Protein AF-A0A0G1M4X9-F1 (afdb_monomer_lite)

Organism: NCBI:txid1618598

Sequence (70 aa):
MRAKVKHICGQCDETFTSELAYLKHLCPASGRTPRNLGALSPKTKAASVLEKKILAAVQIARVTKKQYNA

Radius of gyration: 22.74 Å; chains: 1; bounding box: 40×42×56 Å

Structure (mmCIF, N/CA/C/O backbone):
data_AF-A0A0G1M4X9-F1
#
_entry.id   AF-A0A0G1M4X9-F1
#
loop_
_atom_site.group_PDB
_atom_site.id
_atom_site.type_symbol
_atom_site.label_atom_id
_atom_site.label_alt_id
_atom_site.label_comp_id
_atom_site.label_asym_id
_atom_site.label_entity_id
_atom_site.label_seq_id
_atom_site.pdbx_PDB_ins_code
_atom_site.Cartn_x
_atom_site.Cartn_y
_atom_site.Cartn_z
_atom_site.occupancy
_atom_site.B_iso_or_equiv
_atom_site.auth_seq_id
_atom_site.auth_comp_id
_atom_site.auth_asym_id
_atom_site.auth_atom_id
_atom_site.pdbx_PDB_model_num
ATOM 1 N N . MET A 1 1 ? 7.382 -26.290 -2.581 1.00 43.66 1 MET A N 1
ATOM 2 C CA . MET A 1 1 ? 7.782 -25.077 -3.332 1.00 43.66 1 MET A CA 1
ATOM 3 C C . MET A 1 1 ? 7.447 -23.860 -2.477 1.00 43.66 1 MET A C 1
ATOM 5 O O . MET A 1 1 ? 6.294 -23.724 -2.097 1.00 43.66 1 MET A O 1
ATOM 9 N N . ARG A 1 2 ? 8.424 -23.030 -2.084 1.00 56.81 2 ARG A N 1
ATOM 10 C CA . ARG A 1 2 ? 8.148 -21.795 -1.322 1.00 56.81 2 ARG A CA 1
ATOM 11 C C . ARG A 1 2 ? 7.602 -20.742 -2.292 1.00 56.81 2 ARG A C 1
ATOM 13 O O . ARG A 1 2 ? 8.280 -20.422 -3.265 1.00 56.81 2 ARG A O 1
ATOM 20 N N . ALA A 1 3 ? 6.390 -20.240 -2.063 1.00 62.38 3 ALA A N 1
ATOM 21 C CA . ALA A 1 3 ? 5.833 -19.152 -2.860 1.00 62.38 3 ALA A CA 1
ATOM 22 C C . ALA A 1 3 ? 6.710 -17.900 -2.687 1.00 62.38 3 ALA A C 1
ATOM 24 O O . ALA A 1 3 ? 6.918 -17.436 -1.567 1.00 62.38 3 ALA A O 1
ATOM 25 N N . LYS A 1 4 ? 7.263 -17.373 -3.785 1.00 72.50 4 LYS A N 1
ATOM 26 C CA . LYS A 1 4 ? 7.931 -16.067 -3.770 1.00 72.50 4 LYS A CA 1
ATOM 27 C C . LYS A 1 4 ? 6.843 -15.006 -3.628 1.00 72.50 4 LYS A C 1
ATOM 29 O O . LYS A 1 4 ? 6.026 -14.853 -4.535 1.00 72.50 4 LYS A O 1
ATOM 34 N N . VAL A 1 5 ? 6.821 -14.312 -2.495 1.00 79.81 5 VAL A N 1
ATOM 35 C CA . VAL A 1 5 ? 5.951 -13.148 -2.299 1.00 79.81 5 VAL A CA 1
ATOM 36 C C . VAL A 1 5 ? 6.367 -12.084 -3.314 1.00 79.81 5 VAL A C 1
ATOM 38 O O . VAL A 1 5 ? 7.546 -11.755 -3.424 1.00 79.81 5 VAL A O 1
ATOM 41 N N . LYS A 1 6 ? 5.40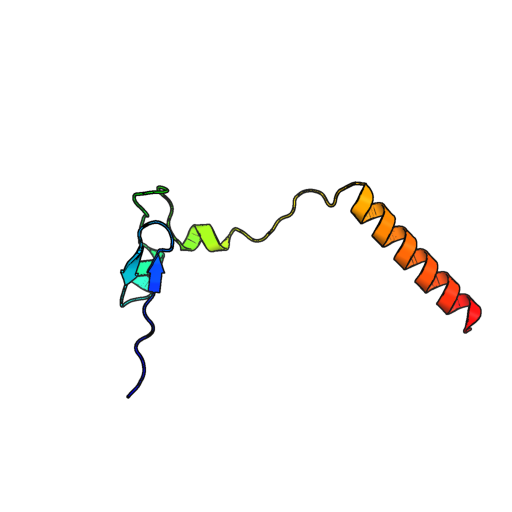7 -11.602 -4.104 1.00 86.81 6 LYS A N 1
ATOM 42 C CA . LYS A 1 6 ? 5.598 -10.481 -5.028 1.00 86.81 6 LYS A CA 1
ATOM 43 C C . LYS A 1 6 ? 5.088 -9.215 -4.350 1.00 86.81 6 LYS A C 1
ATOM 45 O O . LYS A 1 6 ? 4.049 -9.255 -3.695 1.00 86.81 6 LYS A O 1
ATOM 50 N N . HIS A 1 7 ? 5.789 -8.106 -4.530 1.00 89.19 7 HIS A N 1
ATOM 51 C CA . HIS A 1 7 ? 5.354 -6.799 -4.048 1.00 89.19 7 HIS A CA 1
ATOM 52 C C . HIS A 1 7 ? 4.796 -6.008 -5.227 1.00 89.19 7 HIS A C 1
ATOM 54 O O . HIS A 1 7 ? 5.463 -5.909 -6.251 1.00 89.19 7 HIS A O 1
ATOM 60 N N . ILE A 1 8 ? 3.584 -5.471 -5.110 1.00 90.25 8 ILE A N 1
ATOM 61 C CA . ILE A 1 8 ? 2.904 -4.779 -6.212 1.00 90.25 8 ILE A CA 1
ATOM 62 C C . ILE A 1 8 ? 2.647 -3.332 -5.794 1.00 90.25 8 ILE A C 1
ATOM 64 O O . ILE A 1 8 ? 2.172 -3.068 -4.686 1.00 90.25 8 ILE A O 1
ATOM 68 N N . CYS A 1 9 ? 2.979 -2.383 -6.666 1.00 88.75 9 CYS A N 1
ATOM 69 C CA . CYS A 1 9 ? 2.617 -0.985 -6.478 1.00 88.75 9 CYS A CA 1
ATOM 70 C C . CYS A 1 9 ? 1.156 -0.769 -6.880 1.00 88.75 9 CYS A C 1
ATOM 72 O O . CYS A 1 9 ? 0.841 -0.773 -8.060 1.00 88.75 9 CYS A O 1
ATOM 74 N N . GLY A 1 10 ? 0.266 -0.504 -5.923 1.00 86.12 10 GLY A N 1
ATOM 75 C CA . GLY A 1 10 ? -1.162 -0.276 -6.201 1.00 86.12 10 GLY A CA 1
ATOM 76 C C . GLY A 1 10 ? -1.503 1.049 -6.900 1.00 86.12 10 GLY A C 1
ATOM 77 O O . GLY A 1 10 ? -2.665 1.432 -6.918 1.00 86.12 10 GLY A O 1
ATOM 78 N N . GLN A 1 11 ? -0.509 1.792 -7.396 1.00 87.38 11 GLN A N 1
ATOM 79 C CA . GLN A 1 11 ? -0.705 3.059 -8.115 1.00 87.38 11 GLN A CA 1
ATOM 80 C C . GLN A 1 11 ? -0.269 2.998 -9.583 1.00 87.38 11 GLN A C 1
ATOM 82 O O . GLN A 1 11 ? -0.761 3.782 -10.387 1.00 87.38 11 GLN A O 1
ATOM 87 N N . CYS A 1 12 ? 0.658 2.103 -9.933 1.00 89.94 12 CYS A N 1
ATOM 88 C CA . CYS A 1 12 ? 1.127 1.910 -11.309 1.00 89.94 12 CYS A CA 1
ATOM 89 C C . CYS A 1 12 ? 1.211 0.429 -11.716 1.00 89.94 12 CYS A C 1
ATOM 91 O O . CYS A 1 12 ? 1.787 0.121 -12.752 1.00 89.94 12 CYS A O 1
ATOM 93 N N . ASP A 1 13 ? 0.695 -0.476 -10.876 1.00 88.00 13 ASP A N 1
ATOM 94 C CA . ASP A 1 13 ? 0.658 -1.937 -11.044 1.00 88.00 13 ASP A CA 1
ATOM 95 C C . ASP A 1 13 ? 2.018 -2.613 -11.299 1.00 88.00 13 ASP A C 1
ATOM 97 O O . ASP A 1 13 ? 2.114 -3.778 -11.698 1.00 88.00 13 ASP A O 1
ATOM 101 N N . GLU A 1 14 ? 3.109 -1.908 -10.997 1.00 90.81 14 GLU A N 1
ATOM 102 C CA . GLU A 1 14 ? 4.464 -2.421 -11.155 1.00 90.81 14 GLU A CA 1
ATOM 103 C C . GLU A 1 14 ? 4.741 -3.523 -10.124 1.00 90.81 14 GLU A C 1
ATOM 105 O O . GLU A 1 14 ? 4.459 -3.378 -8.929 1.00 90.81 14 GLU A O 1
ATOM 110 N N . THR A 1 15 ? 5.276 -4.651 -10.596 1.00 92.06 15 TH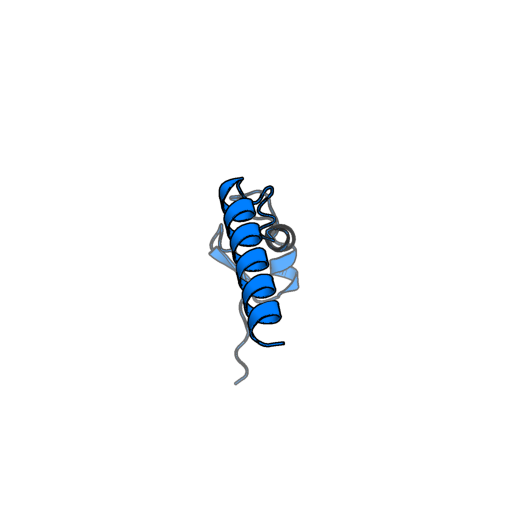R A N 1
ATOM 111 C CA . THR A 1 15 ? 5.481 -5.857 -9.787 1.00 92.06 15 THR A CA 1
ATOM 112 C C . THR A 1 15 ? 6.964 -6.100 -9.533 1.00 92.06 15 THR A C 1
ATOM 114 O O . THR A 1 15 ? 7.755 -6.253 -10.460 1.00 92.06 15 THR A O 1
ATOM 117 N N . PHE A 1 16 ? 7.327 -6.237 -8.262 1.00 91.50 16 PHE A N 1
ATOM 118 C CA . PHE A 1 16 ? 8.691 -6.446 -7.795 1.00 91.50 16 PHE A CA 1
ATOM 119 C C . PHE A 1 16 ? 8.843 -7.827 -7.161 1.00 91.50 16 PHE A C 1
ATOM 121 O O . PHE A 1 16 ? 8.005 -8.292 -6.387 1.00 91.50 16 PHE A O 1
ATOM 128 N N . THR A 1 17 ? 9.965 -8.474 -7.456 1.00 90.44 17 THR A N 1
ATO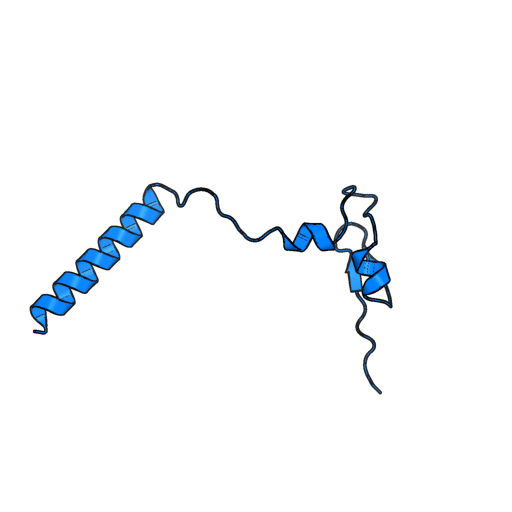M 129 C CA . THR A 1 17 ? 10.376 -9.747 -6.843 1.00 90.44 17 THR A CA 1
ATOM 130 C C . THR A 1 17 ? 11.201 -9.556 -5.570 1.00 90.44 17 THR A C 1
ATOM 132 O O . THR A 1 17 ? 11.439 -10.521 -4.850 1.00 90.44 17 THR A O 1
ATOM 135 N N . SER A 1 18 ? 11.643 -8.323 -5.305 1.00 90.00 18 SER A N 1
ATOM 136 C CA . SER A 1 18 ? 12.443 -7.935 -4.146 1.00 90.00 18 SER A CA 1
ATOM 137 C C . SER A 1 18 ? 11.736 -6.835 -3.361 1.00 90.00 18 SER A C 1
ATOM 139 O O . SER A 1 18 ? 11.323 -5.824 -3.935 1.00 90.00 18 SER A O 1
ATOM 141 N N . GLU A 1 19 ? 11.651 -7.010 -2.044 1.00 88.19 19 GLU A N 1
ATOM 142 C CA . GLU A 1 19 ? 11.092 -6.019 -1.121 1.00 88.19 19 GLU A CA 1
ATOM 143 C C . GLU A 1 19 ? 11.854 -4.691 -1.187 1.00 88.19 19 GLU A C 1
ATOM 145 O O . GLU A 1 19 ? 11.256 -3.619 -1.224 1.00 88.19 19 GLU A O 1
ATOM 150 N N . LEU A 1 20 ? 13.187 -4.746 -1.273 1.00 89.31 20 LEU A N 1
ATOM 151 C CA . LEU A 1 20 ? 14.019 -3.545 -1.324 1.00 89.31 20 LEU A CA 1
ATOM 152 C C . LEU A 1 20 ? 13.758 -2.723 -2.593 1.00 89.31 20 LEU A C 1
ATOM 154 O O . LEU A 1 20 ? 13.768 -1.493 -2.537 1.00 89.31 20 LEU A O 1
ATOM 158 N N . ALA A 1 21 ? 13.521 -3.397 -3.723 1.00 89.25 21 ALA A N 1
ATOM 159 C CA . ALA A 1 21 ? 13.178 -2.737 -4.980 1.00 89.25 21 ALA A CA 1
ATOM 160 C C . ALA A 1 21 ? 11.812 -2.046 -4.873 1.00 89.25 21 ALA A C 1
ATOM 162 O O . ALA A 1 21 ? 11.691 -0.872 -5.212 1.00 89.25 21 ALA A O 1
ATOM 163 N N . TYR A 1 22 ? 10.826 -2.731 -4.289 1.00 90.44 22 TYR A N 1
ATOM 164 C CA . TYR A 1 22 ? 9.512 -2.157 -4.015 1.00 90.44 22 TYR A CA 1
ATOM 165 C C . TYR A 1 22 ? 9.571 -0.944 -3.078 1.00 90.44 22 TYR A C 1
ATOM 167 O O . TYR A 1 22 ? 8.971 0.087 -3.355 1.00 90.44 22 TYR A O 1
ATOM 175 N N . LEU A 1 23 ? 10.331 -1.006 -1.982 1.00 87.69 23 LEU A N 1
ATOM 176 C CA . LEU A 1 23 ? 10.406 0.103 -1.022 1.00 87.69 23 LEU A CA 1
ATOM 177 C C . LEU A 1 23 ? 11.095 1.357 -1.583 1.00 87.69 23 LEU A C 1
ATOM 179 O O . LEU A 1 23 ? 10.802 2.466 -1.125 1.00 87.6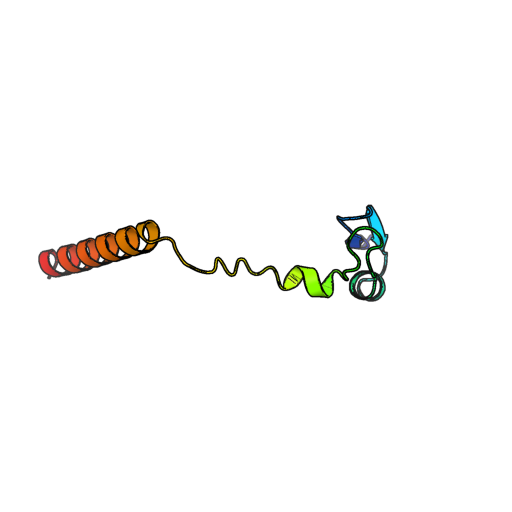9 23 LEU A O 1
ATOM 183 N N . LYS A 1 24 ? 12.009 1.192 -2.547 1.00 90.56 24 LYS A N 1
ATOM 184 C CA . LYS A 1 24 ? 12.716 2.293 -3.223 1.00 90.56 24 LYS A CA 1
ATOM 185 C C . LYS A 1 24 ? 12.011 2.792 -4.483 1.00 90.56 24 LYS A C 1
ATOM 187 O O . LYS A 1 24 ? 12.368 3.864 -4.962 1.00 90.56 24 LYS A O 1
ATOM 192 N N . HIS A 1 25 ? 11.044 2.044 -5.009 1.00 91.44 25 HIS A N 1
ATOM 193 C CA . HIS A 1 25 ? 10.287 2.436 -6.191 1.00 91.44 25 HIS A CA 1
ATOM 194 C C . HIS A 1 25 ? 9.623 3.799 -5.975 1.00 91.44 25 HIS A C 1
ATOM 196 O O . HIS A 1 25 ? 8.879 3.987 -5.013 1.00 91.44 25 HIS A O 1
ATOM 202 N N . LEU A 1 26 ? 9.898 4.742 -6.875 1.00 91.25 26 LEU A N 1
ATOM 203 C CA . LEU A 1 26 ? 9.236 6.037 -6.952 1.00 91.25 26 LEU A CA 1
ATOM 204 C C . LEU A 1 26 ? 8.111 5.924 -7.977 1.00 91.25 26 LEU A C 1
ATOM 206 O O . LEU A 1 26 ? 8.380 5.779 -9.167 1.00 91.25 26 LEU A O 1
ATOM 210 N N . CYS A 1 27 ? 6.861 5.973 -7.522 1.00 90.19 27 CYS A N 1
ATOM 211 C CA . CYS A 1 27 ? 5.730 5.777 -8.415 1.00 90.19 27 CYS A CA 1
ATOM 212 C C . CYS A 1 27 ? 5.619 6.939 -9.414 1.00 90.19 27 CYS A C 1
ATOM 214 O O . CYS A 1 27 ? 5.515 8.085 -8.974 1.00 90.19 27 CYS A O 1
ATOM 216 N N . PRO A 1 28 ? 5.580 6.687 -10.736 1.00 87.50 28 PRO A N 1
ATOM 217 C CA . PRO A 1 28 ? 5.443 7.749 -11.734 1.00 87.50 28 PRO A CA 1
ATOM 218 C C . PRO A 1 28 ? 4.074 8.437 -11.671 1.00 87.50 28 PRO A C 1
ATOM 220 O O . PRO A 1 28 ? 3.964 9.611 -12.005 1.00 87.50 28 PRO A O 1
ATOM 223 N N . ALA A 1 29 ? 3.040 7.731 -11.201 1.00 86.19 29 ALA A N 1
ATOM 224 C CA . ALA A 1 29 ? 1.693 8.281 -11.081 1.00 86.19 29 ALA A CA 1
ATOM 225 C C . ALA A 1 29 ? 1.551 9.262 -9.903 1.00 86.19 29 ALA A C 1
ATOM 227 O O . ALA A 1 29 ? 0.827 10.246 -10.007 1.00 86.19 29 ALA A O 1
ATOM 228 N N . SER A 1 30 ? 2.226 9.010 -8.775 1.00 83.94 30 SER A N 1
ATOM 229 C CA . SER A 1 30 ? 2.069 9.817 -7.552 1.00 83.94 30 SER A CA 1
ATOM 230 C C . SER A 1 30 ? 3.314 10.598 -7.132 1.00 83.94 30 SER A C 1
ATOM 232 O O . SER A 1 30 ? 3.232 11.434 -6.230 1.00 83.94 30 SER A O 1
ATOM 234 N N . GLY A 1 31 ? 4.474 10.294 -7.717 1.00 86.12 31 GLY A N 1
ATOM 235 C CA . GLY A 1 31 ? 5.773 10.809 -7.289 1.00 86.12 31 GLY A CA 1
ATOM 236 C C . GLY A 1 31 ? 6.172 10.378 -5.874 1.00 86.12 31 GLY A C 1
ATOM 237 O O . GLY A 1 31 ? 6.993 11.042 -5.245 1.00 86.12 31 GLY A O 1
ATOM 238 N N . ARG A 1 32 ? 5.574 9.312 -5.318 1.00 81.56 32 ARG A N 1
ATOM 239 C CA . ARG A 1 32 ? 5.829 8.843 -3.943 1.00 81.56 32 ARG A CA 1
ATOM 240 C C . ARG A 1 32 ? 6.317 7.402 -3.923 1.00 81.56 32 ARG A C 1
ATOM 242 O O . ARG A 1 32 ? 5.977 6.603 -4.790 1.00 81.56 32 ARG A O 1
ATOM 249 N N . THR A 1 33 ? 7.100 7.068 -2.899 1.00 83.69 33 THR A N 1
ATOM 250 C CA . THR A 1 33 ? 7.533 5.689 -2.645 1.00 83.69 33 THR A CA 1
ATOM 251 C C . THR A 1 33 ? 6.593 4.978 -1.663 1.00 83.69 33 THR A C 1
ATOM 253 O O . THR A 1 33 ? 6.037 5.636 -0.774 1.00 83.69 33 THR A O 1
ATOM 256 N N . PRO A 1 34 ? 6.443 3.640 -1.737 1.00 74.38 34 PRO A N 1
ATOM 257 C CA . PRO A 1 34 ? 5.572 2.879 -0.834 1.00 74.38 34 PRO A CA 1
ATOM 258 C C . PRO A 1 34 ? 5.910 3.046 0.649 1.00 74.38 34 PRO A C 1
ATOM 260 O O . PRO A 1 34 ? 5.022 3.048 1.499 1.00 74.38 34 PRO A O 1
ATOM 263 N N . ARG A 1 35 ? 7.186 3.295 0.971 1.00 67.88 35 ARG A N 1
ATOM 264 C CA . ARG A 1 35 ? 7.638 3.598 2.337 1.00 67.88 35 ARG A CA 1
ATOM 265 C C . ARG A 1 35 ? 6.935 4.820 2.944 1.00 67.88 35 ARG A C 1
ATOM 267 O O . ARG A 1 35 ? 6.764 4.883 4.156 1.00 67.88 35 ARG A O 1
ATOM 274 N N . ASN A 1 36 ? 6.499 5.765 2.112 1.00 59.56 36 ASN A N 1
ATOM 275 C CA . ASN A 1 36 ? 5.753 6.949 2.537 1.00 59.56 36 ASN A CA 1
ATOM 276 C C . ASN A 1 36 ? 4.230 6.733 2.569 1.00 59.56 36 ASN A C 1
ATOM 278 O O . ASN A 1 36 ? 3.522 7.548 3.156 1.00 59.56 36 ASN A O 1
ATOM 282 N N . LEU A 1 37 ? 3.716 5.646 1.980 1.00 59.28 37 LEU A N 1
ATOM 283 C CA . LEU A 1 37 ? 2.294 5.288 2.051 1.00 59.28 37 LEU A CA 1
ATOM 284 C C . LEU A 1 37 ? 1.936 4.649 3.402 1.00 59.28 37 LEU A C 1
ATOM 286 O O . LEU A 1 37 ? 0.831 4.853 3.892 1.00 59.28 37 LEU A O 1
ATOM 290 N N . GLY A 1 38 ? 2.885 3.973 4.063 1.00 51.03 38 GLY A N 1
ATOM 291 C CA . GLY A 1 38 ? 2.705 3.432 5.421 1.00 51.03 38 GLY A CA 1
ATOM 292 C C . GLY A 1 38 ? 2.540 4.495 6.520 1.00 51.03 38 GLY A C 1
ATOM 293 O O . GLY A 1 38 ? 2.117 4.178 7.628 1.00 51.03 38 GLY A O 1
ATOM 294 N N . ALA A 1 39 ? 2.828 5.767 6.217 1.00 52.66 39 ALA A N 1
ATOM 295 C CA . ALA A 1 39 ? 2.545 6.896 7.106 1.00 52.66 39 ALA A CA 1
ATOM 296 C C . ALA A 1 39 ? 1.095 7.402 6.999 1.00 52.66 39 ALA A C 1
ATOM 298 O O . ALA A 1 39 ? 0.711 8.309 7.741 1.00 52.66 39 ALA A O 1
ATOM 299 N N . LEU A 1 40 ? 0.261 6.780 6.158 1.00 50.75 40 LEU A N 1
ATOM 300 C CA . LEU A 1 40 ? -1.189 6.805 6.326 1.00 50.75 40 LEU A CA 1
ATOM 301 C C . LEU A 1 40 ? -1.576 5.841 7.454 1.00 50.75 40 LEU A C 1
ATOM 303 O O . LEU A 1 40 ? -2.378 4.928 7.292 1.00 50.75 40 LEU A O 1
ATOM 307 N N . SER A 1 41 ? -1.058 6.096 8.659 1.00 52.47 41 SER A N 1
ATOM 308 C CA . SER A 1 41 ? -1.945 5.936 9.803 1.00 52.47 41 SER A CA 1
ATOM 309 C C . SER A 1 41 ? -3.190 6.762 9.469 1.00 52.47 41 SER A C 1
ATOM 311 O O . SER A 1 41 ? -3.023 7.912 9.040 1.00 52.47 41 SER A O 1
ATOM 313 N N . PRO A 1 42 ? -4.420 6.274 9.675 1.00 50.28 42 PRO A N 1
ATOM 314 C CA . PRO A 1 42 ? -5.535 7.180 9.851 1.00 50.28 42 PRO A CA 1
ATOM 315 C C . PRO A 1 42 ? -5.251 7.971 11.134 1.00 50.28 42 PRO A C 1
ATOM 317 O O . PRO A 1 42 ? -5.770 7.696 12.206 1.00 50.28 42 PRO A O 1
ATOM 320 N N . LYS A 1 43 ? -4.384 8.985 11.044 1.00 50.94 43 LYS A N 1
ATOM 321 C CA . LYS A 1 43 ? -4.482 10.167 11.879 1.00 50.94 43 LYS A CA 1
ATOM 322 C C . LYS A 1 43 ? -5.714 10.879 11.347 1.00 50.94 43 LYS A C 1
ATOM 324 O O . LYS A 1 43 ? -5.599 11.856 10.610 1.00 50.94 43 LYS A O 1
ATOM 329 N N . THR A 1 44 ? -6.888 10.350 11.687 1.00 56.22 44 THR A N 1
ATOM 330 C CA . THR A 1 44 ? -8.128 11.112 11.748 1.00 56.22 44 THR A CA 1
ATOM 331 C C . THR A 1 44 ? -7.846 12.262 12.705 1.00 56.22 44 THR A C 1
ATOM 333 O O . THR A 1 44 ? -7.976 12.174 13.925 1.00 56.22 44 THR A O 1
ATOM 336 N N . LYS A 1 45 ? -7.299 13.343 12.144 1.00 61.16 45 LYS A N 1
ATOM 337 C CA . LYS A 1 45 ? -7.173 14.613 12.831 1.00 61.16 45 LYS A CA 1
ATOM 338 C C . LYS A 1 45 ? -8.601 15.061 13.114 1.00 61.16 45 LYS A C 1
ATOM 340 O O . LYS A 1 45 ? -9.379 15.241 12.188 1.00 61.16 45 LYS A O 1
ATOM 345 N N . ALA A 1 46 ? -8.874 15.223 14.405 1.00 59.50 46 ALA A N 1
ATOM 346 C CA . ALA A 1 46 ? -10.143 15.611 14.999 1.00 59.50 46 ALA A CA 1
ATOM 347 C C . ALA A 1 46 ? -11.253 14.558 14.867 1.00 59.50 46 ALA A C 1
ATOM 349 O O . ALA A 1 46 ? -12.019 14.553 13.910 1.00 59.50 46 ALA A O 1
ATOM 350 N N . ALA A 1 47 ? -11.402 13.744 15.920 1.00 57.62 47 ALA A N 1
ATOM 351 C CA . ALA A 1 47 ? -12.712 13.208 16.266 1.00 57.62 47 ALA A CA 1
ATOM 352 C C . ALA A 1 47 ? -13.712 14.371 16.229 1.00 57.62 47 ALA A C 1
ATOM 354 O O . ALA A 1 47 ? -13.517 15.394 16.907 1.00 57.62 47 ALA A O 1
ATOM 355 N N . SER A 1 48 ? -14.726 14.232 15.386 1.00 65.25 48 SER A N 1
ATOM 356 C CA . SER A 1 48 ? -15.803 15.196 15.229 1.00 65.25 48 SER A CA 1
ATOM 357 C C . SER A 1 48 ? -16.422 15.515 16.595 1.00 65.25 48 SER A C 1
ATOM 359 O O . SER A 1 48 ? -16.379 14.714 17.535 1.00 65.25 48 SER A O 1
ATOM 361 N N . VAL A 1 49 ? -17.020 16.702 16.740 1.00 69.69 49 VAL A N 1
ATOM 362 C CA . VAL A 1 49 ? -17.722 17.094 17.981 1.00 69.69 49 VAL A CA 1
ATOM 363 C C . VAL A 1 49 ? -18.737 16.019 18.407 1.00 69.69 49 VAL A C 1
ATOM 365 O O . VAL A 1 49 ? -18.956 15.812 19.600 1.00 69.69 49 VAL A O 1
ATOM 368 N N . LEU A 1 50 ? -19.301 15.292 17.440 1.00 68.88 50 LEU A N 1
ATOM 369 C CA . LEU A 1 50 ? -20.214 14.178 17.657 1.00 68.88 50 LEU A CA 1
ATOM 370 C C . LEU A 1 50 ? -19.533 12.956 18.299 1.00 68.88 50 LEU A C 1
ATOM 372 O O . LEU A 1 50 ? -20.030 12.451 19.303 1.00 68.88 50 LEU A O 1
ATOM 376 N N . GLU A 1 51 ? -18.375 12.523 17.797 1.00 74.62 51 GLU A N 1
ATOM 377 C CA . GLU A 1 51 ? -17.625 11.389 18.363 1.00 74.62 51 GLU A CA 1
ATOM 378 C C . GLU A 1 51 ? -17.220 11.635 19.822 1.00 74.62 51 GLU A C 1
ATOM 380 O O . GLU A 1 51 ? -17.325 10.741 20.664 1.00 74.62 51 GLU A O 1
ATOM 385 N N . LYS A 1 52 ? -16.844 12.874 20.163 1.00 75.38 52 LYS A N 1
ATOM 386 C CA . LYS A 1 52 ? -16.528 13.250 21.552 1.00 75.38 52 LYS A CA 1
ATOM 387 C C . LYS A 1 52 ? -17.746 13.147 22.478 1.00 75.38 52 LYS A C 1
ATOM 389 O O . LYS A 1 52 ? -17.606 12.686 23.610 1.00 75.38 52 LYS A O 1
ATOM 394 N N . LYS A 1 53 ? -18.939 13.535 22.007 1.00 78.88 53 LYS A N 1
ATOM 395 C CA . LYS A 1 53 ? -20.188 13.421 22.784 1.00 78.88 53 LYS A CA 1
ATOM 396 C C . LYS A 1 53 ? -20.578 11.964 23.028 1.00 78.88 53 LYS A C 1
ATOM 398 O O . LYS A 1 53 ? -20.987 11.627 24.136 1.00 78.88 53 LYS A O 1
ATOM 403 N N . ILE A 1 54 ? -20.406 11.102 22.025 1.00 82.81 54 ILE A N 1
ATOM 404 C CA . ILE A 1 54 ? -20.690 9.665 22.148 1.00 82.81 54 ILE A CA 1
ATOM 405 C C . ILE A 1 54 ? -19.774 9.035 23.206 1.00 82.81 54 ILE A C 1
ATOM 407 O O . ILE A 1 54 ? -20.251 8.323 24.089 1.00 82.81 54 ILE A O 1
ATOM 411 N N . LEU A 1 55 ? -18.475 9.349 23.182 1.00 81.69 55 LEU A N 1
ATOM 412 C CA . LEU A 1 55 ? -17.522 8.840 24.173 1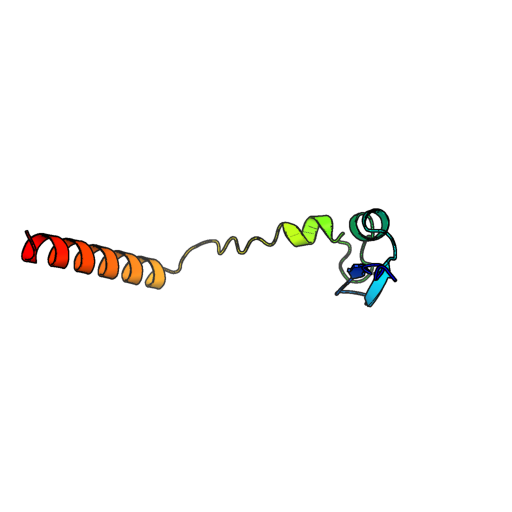.00 81.69 55 LEU A CA 1
ATOM 413 C C . LEU A 1 55 ? -17.856 9.298 25.601 1.00 81.69 55 LEU A C 1
ATOM 415 O O . LEU A 1 55 ? -17.821 8.479 26.521 1.00 81.69 55 LEU A O 1
ATOM 419 N N . ALA A 1 56 ? -18.232 10.568 25.786 1.00 83.19 56 ALA A N 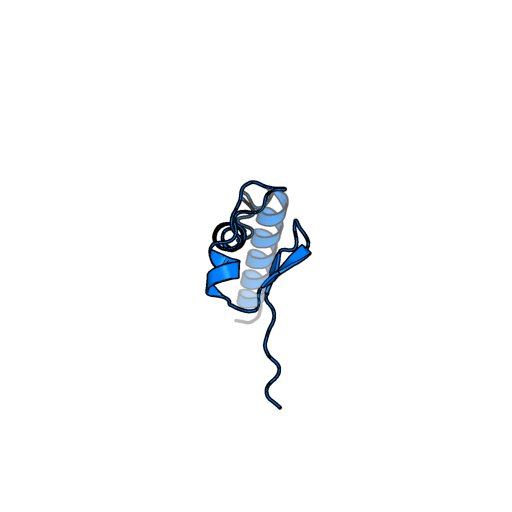1
ATOM 420 C CA . ALA A 1 56 ? -18.639 11.093 27.090 1.00 83.19 56 ALA A CA 1
ATOM 421 C C . ALA A 1 56 ? -19.902 10.392 27.628 1.00 83.19 56 ALA A C 1
ATOM 423 O O . ALA A 1 56 ? -19.931 9.974 28.786 1.00 83.19 56 ALA A O 1
ATOM 424 N N . ALA A 1 57 ? -20.916 10.183 26.783 1.00 83.44 57 ALA A N 1
ATOM 425 C CA . ALA A 1 57 ? -22.136 9.470 27.167 1.00 83.44 57 ALA A CA 1
ATOM 426 C C . ALA A 1 57 ? -21.849 8.016 27.589 1.00 83.44 57 ALA A C 1
ATOM 428 O O . ALA A 1 57 ? -22.365 7.543 28.603 1.00 83.44 57 ALA A O 1
ATOM 429 N N . VAL A 1 58 ? -20.966 7.320 26.862 1.00 86.62 58 VAL A N 1
ATOM 430 C CA . VAL A 1 58 ? -20.552 5.946 27.195 1.00 86.62 58 VAL A CA 1
ATOM 431 C C . VAL A 1 58 ? -19.798 5.891 28.528 1.00 86.62 58 VAL A C 1
ATOM 433 O O . VAL A 1 58 ? -19.998 4.959 29.308 1.00 86.62 58 VAL A O 1
ATOM 436 N N . GLN A 1 59 ? -18.947 6.875 28.824 1.00 85.50 59 GLN A N 1
ATOM 437 C CA . GLN A 1 59 ? -18.247 6.950 30.110 1.00 85.50 59 GLN A CA 1
ATOM 438 C C . GLN A 1 59 ? -19.218 7.161 31.279 1.00 85.50 59 GLN A C 1
ATOM 440 O O . GLN A 1 59 ? -19.123 6.445 32.277 1.00 85.50 59 GLN A O 1
ATOM 445 N N . ILE A 1 60 ? -20.195 8.060 31.137 1.00 84.81 60 ILE A N 1
ATOM 446 C CA . ILE A 1 60 ? -21.221 8.316 32.162 1.00 84.81 60 ILE A CA 1
ATOM 447 C C . ILE A 1 60 ? -22.068 7.059 32.416 1.00 84.81 60 ILE A C 1
ATOM 449 O O . ILE A 1 60 ? -22.279 6.679 33.570 1.00 84.81 60 ILE A O 1
ATOM 453 N N . ALA A 1 61 ? -22.490 6.357 31.361 1.00 81.38 61 ALA A N 1
ATOM 454 C CA . ALA A 1 61 ? -23.245 5.106 31.478 1.00 81.38 61 ALA A CA 1
ATOM 455 C C . ALA A 1 61 ? -22.452 3.999 32.206 1.00 81.38 61 ALA A C 1
ATOM 457 O O . ALA A 1 61 ? -23.004 3.221 32.983 1.00 81.38 61 ALA A O 1
ATOM 458 N N . ARG A 1 62 ? -21.131 3.931 31.995 1.00 80.69 62 ARG A N 1
ATOM 459 C CA . ARG A 1 62 ? -20.261 2.974 32.699 1.00 80.69 62 ARG A CA 1
ATOM 460 C C . ARG A 1 62 ? -20.107 3.311 34.180 1.00 80.69 62 ARG A C 1
ATOM 462 O O . ARG A 1 62 ? -20.150 2.405 35.008 1.00 80.69 62 ARG A O 1
ATOM 469 N N . VAL A 1 63 ? -19.932 4.590 34.514 1.00 79.75 63 VAL A N 1
ATOM 470 C CA . VAL A 1 63 ? -19.789 5.042 35.908 1.00 79.75 63 VAL A CA 1
ATOM 471 C C . VAL A 1 63 ? -21.084 4.822 36.686 1.00 79.75 63 VAL A C 1
ATOM 473 O O . VAL A 1 63 ? -21.044 4.277 37.784 1.00 79.75 63 VAL A O 1
ATOM 476 N N . THR A 1 64 ? -22.231 5.165 36.102 1.00 73.75 64 THR A N 1
ATOM 477 C CA . THR A 1 64 ? -23.549 4.947 36.723 1.00 73.75 64 THR A CA 1
ATOM 478 C C . THR A 1 64 ? -23.844 3.461 36.934 1.00 73.75 64 THR A C 1
ATOM 480 O O . THR A 1 64 ? -24.246 3.073 38.027 1.00 73.75 64 THR A O 1
ATOM 483 N N . LYS A 1 65 ? -23.536 2.596 35.956 1.00 71.75 65 LYS A N 1
ATOM 484 C CA . LYS A 1 65 ? -23.650 1.137 36.127 1.00 71.75 65 LYS A CA 1
ATOM 485 C C . LYS A 1 65 ? -22.727 0.592 37.225 1.00 71.75 65 LYS A C 1
ATOM 487 O O . LYS A 1 65 ? -23.097 -0.353 37.913 1.00 71.75 65 LYS A O 1
ATOM 492 N N . LYS A 1 66 ? -21.530 1.165 37.390 1.00 71.69 66 LYS A N 1
ATOM 493 C CA . LYS A 1 66 ? -20.595 0.779 38.457 1.00 71.69 66 LYS A CA 1
ATOM 494 C C . LYS A 1 66 ? -21.087 1.216 39.840 1.00 71.69 66 LYS A C 1
ATOM 496 O O . LYS A 1 66 ? -20.893 0.464 40.779 1.00 71.69 66 LYS A O 1
ATOM 501 N N . GLN A 1 67 ? -21.719 2.385 39.955 1.00 63.12 67 GLN A N 1
ATOM 502 C CA . GLN A 1 67 ? -22.297 2.858 41.221 1.00 63.12 67 GLN A CA 1
ATOM 503 C C . GLN A 1 67 ? -23.550 2.080 41.639 1.00 63.12 67 GLN A C 1
ATOM 505 O O . GLN A 1 67 ? -23.768 1.907 42.825 1.00 63.12 67 GLN A O 1
ATOM 510 N N . TYR A 1 68 ? -24.360 1.601 40.690 1.00 59.62 68 TYR A N 1
ATOM 511 C CA . TYR A 1 68 ? -25.547 0.793 41.001 1.00 59.62 68 TYR A CA 1
ATOM 512 C C . TYR A 1 68 ? -25.215 -0.652 41.419 1.00 59.62 68 TYR A C 1
ATOM 514 O O . TYR A 1 68 ? -25.981 -1.278 42.139 1.00 59.62 68 TYR A O 1
ATOM 522 N N . ASN A 1 69 ? -24.082 -1.187 40.954 1.00 57.69 69 ASN A N 1
ATOM 523 C CA . ASN A 1 69 ? -23.621 -2.547 41.262 1.00 57.69 69 ASN A CA 1
ATOM 524 C C . ASN A 1 69 ? -22.577 -2.601 42.402 1.00 57.69 69 ASN A C 1
ATOM 526 O O . ASN A 1 69 ? -21.876 -3.609 42.515 1.00 57.69 69 ASN A O 1
ATOM 530 N N . ALA A 1 70 ? -22.417 -1.524 43.176 1.00 54.06 70 ALA A N 1
ATOM 531 C CA . ALA A 1 70 ? -21.530 -1.435 44.341 1.00 54.06 70 ALA A CA 1
ATOM 532 C C . ALA A 1 70 ? -22.366 -1.354 45.620 1.00 54.06 70 ALA A C 1
ATOM 534 O O . ALA A 1 70 ? -21.924 -1.947 46.627 1.00 54.06 70 ALA A O 1
#

pLDDT: mean 75.88, std 14.0, range [43.66, 92.06]

Secondary structure (DSSP, 8-state):
----PPEE-TTT--EESSHHHHHH---TTTS--HHHHTT-----SS--HHHHHHHHHHHHHHHHHHHHT-

Foldseek 3Di:
DDDQDWDADPQQRDIHSDPVCQQPDQDPRPRDGVVVVVVPPPPVPDDDPVNVVVVVVVVVVVVVVVVVVD